Protein AF-A0A920R2R8-F1 (afdb_monomer_lite)

Foldseek 3Di:
DDDPPPPLPPAPLCVQQVDPDPNNVVSVVVVVVVVDDNVVSPSDHDDD

Sequence (48 aa):
MAKSQTHEKILRSQEWFGSRDLEGFFHRAGLKNQGWSEESFAGKPVSV

pLDDT: mean 78.43, std 15.33, range [41.16, 93.62]

Secondary structure (DSSP, 8-state):
-----------THHHHHT--SHHHHHHHHHHHTTT--GGGGSS-----

Radius of gyration: 13.04 Å; chains: 1; bounding box: 26×20×42 Å

Structure (mmCIF, N/CA/C/O backbone):
data_AF-A0A920R2R8-F1
#
_entry.id   AF-A0A920R2R8-F1
#
loop_
_atom_site.group_PDB
_atom_site.id
_atom_site.type_symbol
_atom_site.label_atom_id
_atom_site.label_alt_id
_atom_site.label_comp_id
_atom_site.label_asym_id
_atom_site.label_entity_id
_atom_site.label_seq_id
_atom_site.pdbx_PDB_ins_code
_atom_site.Cartn_x
_atom_site.Cartn_y
_atom_site.Cartn_z
_atom_site.occupancy
_atom_site.B_iso_or_equiv
_atom_site.auth_seq_id
_atom_site.auth_comp_id
_atom_site.auth_asym_id
_atom_site.auth_atom_id
_atom_site.pdbx_PDB_model_num
ATOM 1 N N . MET A 1 1 ? -11.323 -9.798 32.881 1.00 41.25 1 MET A N 1
ATOM 2 C CA . MET A 1 1 ? -10.541 -9.545 31.652 1.00 41.25 1 MET A CA 1
ATOM 3 C C . MET A 1 1 ? -11.494 -9.700 30.476 1.00 41.25 1 MET A C 1
ATOM 5 O O . MET A 1 1 ? -11.876 -10.819 30.166 1.00 41.25 1 MET A O 1
ATOM 9 N N . ALA A 1 2 ? -12.011 -8.595 29.935 1.00 41.62 2 ALA A N 1
ATOM 10 C CA . ALA A 1 2 ? -12.983 -8.646 28.844 1.00 41.62 2 ALA A CA 1
ATOM 11 C C . ALA A 1 2 ? -12.248 -8.969 27.534 1.00 41.62 2 ALA A C 1
ATOM 13 O O . ALA A 1 2 ? -11.377 -8.212 27.115 1.00 41.62 2 ALA A O 1
ATOM 14 N N . LYS A 1 3 ? -12.566 -10.109 26.912 1.00 41.16 3 LYS A N 1
ATOM 15 C CA . LYS A 1 3 ? -12.152 -10.409 25.537 1.00 41.16 3 LYS A CA 1
ATOM 16 C C . LYS A 1 3 ? -12.880 -9.429 24.616 1.00 41.16 3 LYS A C 1
ATOM 18 O O . LYS A 1 3 ? -14.096 -9.525 24.466 1.00 41.16 3 LYS A O 1
ATOM 23 N N . SER A 1 4 ? -12.151 -8.486 24.025 1.00 49.97 4 SER A N 1
ATOM 24 C CA . SER A 1 4 ? -12.668 -7.662 22.935 1.00 49.97 4 SER A CA 1
ATOM 25 C C . SER A 1 4 ? -13.015 -8.581 21.769 1.00 49.97 4 SER A C 1
ATOM 27 O O . SER A 1 4 ? -12.128 -9.159 21.148 1.00 49.97 4 SER A O 1
ATOM 29 N N . GLN A 1 5 ? -14.308 -8.744 21.498 1.00 53.28 5 GLN A N 1
ATOM 30 C CA . GLN A 1 5 ? -14.817 -9.367 20.280 1.00 53.28 5 GLN A CA 1
ATOM 31 C C . GLN A 1 5 ? -14.429 -8.467 19.099 1.00 53.28 5 GLN A C 1
ATOM 33 O O . GLN A 1 5 ? -15.193 -7.586 18.703 1.00 53.28 5 GLN A O 1
ATOM 38 N N . THR A 1 6 ? -13.219 -8.624 18.563 1.00 57.28 6 THR A N 1
ATOM 39 C CA . THR A 1 6 ? -12.831 -7.968 17.317 1.00 57.28 6 THR A CA 1
ATOM 40 C C . THR A 1 6 ? -13.555 -8.700 16.198 1.00 57.28 6 THR A C 1
ATOM 42 O O . THR A 1 6 ? -13.075 -9.721 15.717 1.00 57.28 6 THR A O 1
ATOM 45 N N . HIS A 1 7 ? -14.732 -8.214 15.794 1.00 59.53 7 HIS A N 1
ATOM 46 C CA . HIS A 1 7 ? -15.189 -8.483 14.432 1.00 59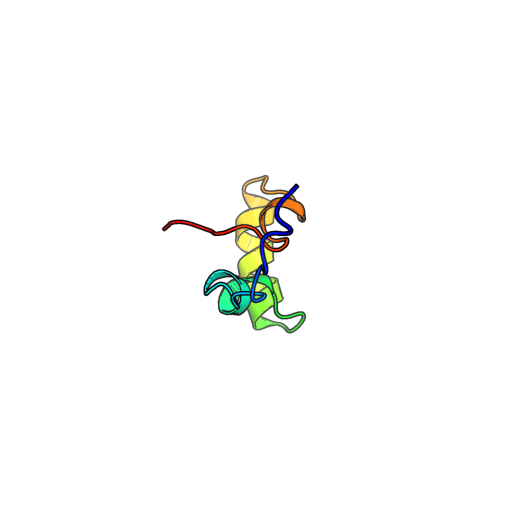.53 7 HIS A CA 1
ATOM 47 C C . HIS A 1 7 ? -14.013 -8.115 13.528 1.00 59.53 7 HIS A C 1
ATOM 49 O O . HIS A 1 7 ? -13.554 -6.971 13.596 1.00 59.53 7 HIS A O 1
ATOM 55 N N . GLU A 1 8 ? -13.478 -9.076 12.775 1.00 65.25 8 GLU A N 1
ATOM 56 C CA . GLU A 1 8 ? -12.422 -8.841 11.793 1.00 65.25 8 GLU A CA 1
ATOM 57 C C . GLU A 1 8 ? -12.978 -7.880 10.746 1.00 65.25 8 GLU A C 1
ATOM 59 O O . GLU A 1 8 ? -13.603 -8.257 9.756 1.00 65.25 8 GLU A O 1
ATOM 64 N N . LYS A 1 9 ? -12.861 -6.587 11.043 1.00 74.56 9 LYS A N 1
ATOM 65 C CA . LYS A 1 9 ? -13.383 -5.526 10.209 1.00 74.56 9 LYS A CA 1
ATOM 66 C C . LYS A 1 9 ? -12.508 -5.516 8.972 1.00 74.56 9 LYS A C 1
ATOM 68 O O . LYS A 1 9 ? -11.340 -5.141 9.061 1.00 74.56 9 LYS A O 1
ATOM 73 N N . ILE A 1 10 ? -13.071 -5.929 7.838 1.00 77.50 10 ILE A N 1
ATOM 74 C CA . ILE A 1 10 ? -12.390 -5.810 6.551 1.00 77.50 10 ILE A CA 1
ATOM 75 C C . ILE A 1 10 ? -12.033 -4.334 6.373 1.00 77.50 10 ILE A C 1
ATOM 77 O O . ILE A 1 10 ? -12.899 -3.456 6.336 1.00 77.50 10 ILE A O 1
ATOM 81 N N . LEU A 1 11 ? -10.734 -4.051 6.365 1.00 84.00 11 LEU A N 1
ATOM 82 C CA . LEU A 1 11 ? -10.225 -2.702 6.190 1.00 84.00 11 LEU A CA 1
ATOM 83 C C . LEU A 1 11 ? 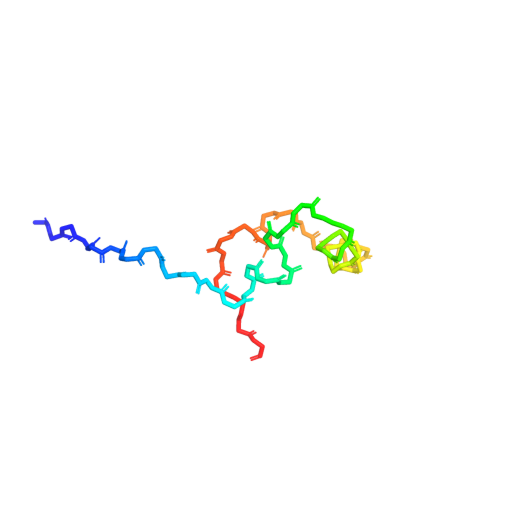-10.299 -2.353 4.706 1.00 84.00 11 LEU A C 1
ATOM 85 O O . LEU A 1 11 ? -9.946 -3.176 3.870 1.00 84.00 11 LEU A O 1
ATOM 89 N N . ARG A 1 12 ? -10.657 -1.110 4.368 1.00 82.06 12 ARG A N 1
ATOM 90 C CA . ARG A 1 12 ? -10.597 -0.622 2.976 1.00 82.06 12 ARG A CA 1
ATOM 91 C C . ARG A 1 12 ? -9.198 -0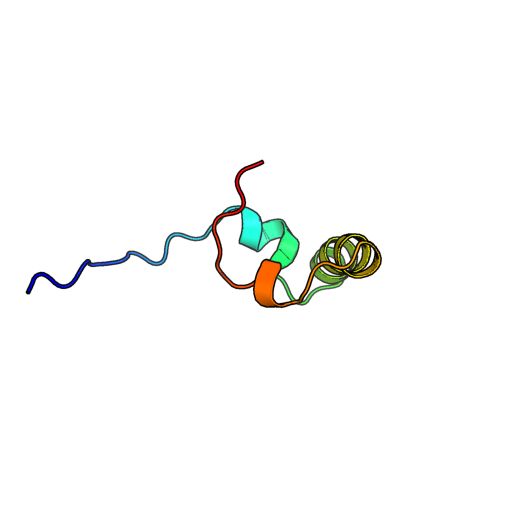.787 2.369 1.00 82.06 12 ARG A C 1
ATOM 93 O O . ARG A 1 12 ? -9.055 -1.048 1.184 1.00 82.06 12 ARG A O 1
ATOM 100 N N . SER A 1 13 ? -8.153 -0.695 3.194 1.00 83.50 13 SER A N 1
ATOM 101 C CA . SER A 1 13 ? -6.771 -0.941 2.769 1.00 83.50 13 SER A CA 1
ATOM 102 C C . SER A 1 13 ? -6.536 -2.363 2.240 1.00 83.50 13 SER A C 1
ATOM 104 O O . SER A 1 13 ? -5.596 -2.569 1.476 1.00 83.50 13 SER A O 1
ATOM 106 N N . GLN A 1 14 ? -7.385 -3.337 2.587 1.00 84.88 14 GLN A N 1
ATOM 107 C CA . GLN A 1 14 ? -7.301 -4.697 2.050 1.00 84.88 14 GLN A CA 1
ATOM 108 C C . GLN A 1 14 ? -7.684 -4.775 0.568 1.00 84.88 14 GLN A C 1
ATOM 110 O O . GLN A 1 14 ? -7.143 -5.633 -0.120 1.00 84.88 14 GLN A O 1
ATOM 115 N N . GLU A 1 15 ? -8.525 -3.871 0.054 1.00 85.31 15 GLU A N 1
ATOM 116 C CA . GLU A 1 15 ? -8.833 -3.822 -1.386 1.00 85.31 15 GLU A CA 1
ATOM 117 C C . GLU A 1 15 ? -7.583 -3.470 -2.202 1.00 85.31 15 GLU A C 1
ATOM 119 O O . GLU A 1 15 ? -7.312 -4.074 -3.230 1.00 85.31 15 GLU A O 1
ATOM 124 N N . TRP A 1 16 ? -6.760 -2.555 -1.688 1.00 84.62 16 TRP A N 1
ATOM 125 C CA . TRP A 1 16 ? -5.575 -2.067 -2.392 1.00 84.62 16 TRP A CA 1
ATOM 126 C C . TRP A 1 16 ? -4.351 -2.958 -2.179 1.00 84.62 16 TRP A C 1
ATOM 128 O O . TRP A 1 16 ? -3.584 -3.188 -3.111 1.00 84.62 16 TRP A O 1
ATOM 138 N N . PHE A 1 17 ? -4.149 -3.465 -0.958 1.00 87.00 17 PHE A N 1
ATOM 139 C CA . PHE A 1 17 ? -2.902 -4.142 -0.585 1.00 87.00 17 PHE A CA 1
ATOM 140 C C . PHE A 1 17 ? -3.066 -5.600 -0.153 1.00 87.00 17 PHE A C 1
ATOM 142 O O . PHE A 1 17 ? -2.063 -6.316 -0.085 1.00 87.00 17 PHE A O 1
ATOM 149 N N . GLY A 1 18 ? -4.293 -6.035 0.143 1.00 83.31 18 GLY A N 1
ATOM 150 C CA . GLY A 1 18 ? -4.586 -7.374 0.659 1.00 83.31 18 GLY A CA 1
ATOM 151 C C . GLY A 1 18 ? -4.635 -8.448 -0.428 1.00 83.31 18 GLY A C 1
ATOM 152 O O . GLY A 1 18 ? -4.273 -9.596 -0.169 1.00 83.31 18 GLY A O 1
ATOM 153 N N . SER A 1 19 ? -5.017 -8.083 -1.657 1.00 85.81 19 SER A N 1
ATOM 154 C CA . SER A 1 19 ? -5.094 -9.037 -2.768 1.00 85.81 19 SER A CA 1
ATOM 155 C C . SER A 1 19 ? -3.709 -9.449 -3.281 1.00 85.81 19 SER A C 1
ATOM 157 O O . SER A 1 19 ? -2.773 -8.649 -3.364 1.00 85.81 19 SER A O 1
ATOM 159 N N . ARG A 1 20 ? -3.559 -10.728 -3.638 1.00 87.94 20 ARG A N 1
ATOM 160 C CA . ARG A 1 20 ? -2.325 -11.300 -4.217 1.00 87.94 20 ARG A CA 1
ATOM 161 C C . ARG A 1 20 ? -2.350 -11.335 -5.749 1.00 87.94 20 ARG A C 1
ATOM 163 O O . ARG A 1 20 ? -1.542 -12.035 -6.352 1.00 87.94 20 ARG A O 1
ATOM 170 N N . ASP A 1 21 ? -3.269 -10.600 -6.356 1.00 91.81 21 ASP A N 1
ATOM 171 C CA . ASP A 1 21 ? -3.358 -10.400 -7.798 1.00 91.81 21 ASP A CA 1
ATOM 172 C C . ASP A 1 21 ? -2.386 -9.315 -8.302 1.00 91.81 21 ASP A C 1
ATOM 174 O O . ASP A 1 21 ? -1.579 -8.746 -7.556 1.00 91.81 21 ASP A O 1
ATOM 178 N N . LEU A 1 22 ? -2.441 -9.067 -9.614 1.00 93.62 22 LEU A N 1
ATOM 179 C CA . LEU A 1 22 ? -1.600 -8.087 -10.295 1.00 93.62 22 LEU A CA 1
ATOM 180 C C . LEU A 1 22 ? -1.897 -6.649 -9.841 1.00 93.62 22 LEU A C 1
ATOM 182 O O . LEU A 1 22 ? -0.976 -5.844 -9.718 1.00 93.62 22 LEU A O 1
ATOM 186 N N . GLU A 1 23 ? -3.160 -6.338 -9.558 1.00 90.44 23 GLU A N 1
ATOM 187 C CA . GLU A 1 23 ? -3.575 -5.022 -9.074 1.00 90.44 23 GLU A CA 1
ATOM 188 C C . GLU A 1 23 ? -2.959 -4.732 -7.697 1.00 90.44 23 GLU A C 1
ATOM 190 O O . GLU A 1 23 ? -2.236 -3.746 -7.525 1.00 90.44 23 GLU A O 1
ATOM 195 N N . GLY A 1 24 ? -3.108 -5.658 -6.746 1.00 89.25 24 GLY A N 1
ATOM 196 C CA . GLY A 1 24 ? -2.467 -5.564 -5.437 1.00 89.25 24 GLY A CA 1
ATOM 197 C C . GLY A 1 24 ? -0.937 -5.571 -5.516 1.00 89.25 24 GLY A C 1
ATOM 198 O O . GLY A 1 24 ? -0.262 -4.931 -4.704 1.00 89.25 24 GLY A O 1
ATOM 199 N N . PHE A 1 25 ? -0.355 -6.254 -6.509 1.00 90.31 25 PHE A N 1
ATOM 200 C CA . PHE A 1 25 ? 1.084 -6.188 -6.768 1.00 90.31 25 PHE A CA 1
ATOM 201 C C . PHE A 1 25 ? 1.535 -4.774 -7.155 1.00 90.31 25 PHE A C 1
ATOM 203 O O . PHE A 1 25 ? 2.499 -4.286 -6.562 1.00 90.31 25 PHE A O 1
ATOM 210 N N . PHE A 1 26 ? 0.846 -4.095 -8.078 1.00 92.50 26 PHE A N 1
ATOM 211 C CA . PHE A 1 26 ? 1.208 -2.734 -8.486 1.00 92.50 26 PHE A CA 1
ATOM 212 C C . PHE A 1 26 ? 1.116 -1.732 -7.332 1.00 92.50 26 PHE A C 1
ATOM 214 O O . PHE A 1 26 ? 2.049 -0.950 -7.126 1.00 92.50 26 PHE A O 1
ATOM 221 N N . HIS A 1 27 ? 0.052 -1.804 -6.528 1.00 89.75 27 HIS A N 1
ATOM 222 C CA . HIS A 1 27 ? -0.113 -0.938 -5.359 1.00 89.75 27 HIS A CA 1
ATOM 223 C C . HIS A 1 27 ? 1.020 -1.111 -4.339 1.00 89.75 27 HIS A C 1
ATOM 225 O O . HIS A 1 27 ? 1.578 -0.125 -3.850 1.00 89.75 27 HIS A O 1
ATOM 231 N N . ARG A 1 28 ? 1.426 -2.357 -4.051 1.00 90.50 28 ARG A N 1
ATOM 232 C CA . ARG A 1 28 ? 2.564 -2.621 -3.156 1.00 90.50 28 ARG A CA 1
ATOM 233 C C . ARG A 1 28 ? 3.899 -2.223 -3.780 1.00 90.50 28 ARG A C 1
ATOM 235 O O . ARG A 1 28 ? 4.754 -1.708 -3.069 1.00 90.50 28 ARG A O 1
ATOM 242 N N . ALA A 1 29 ? 4.102 -2.451 -5.077 1.00 91.44 29 ALA A N 1
ATOM 243 C CA . ALA A 1 29 ? 5.373 -2.184 -5.751 1.00 91.44 29 ALA A CA 1
ATOM 244 C C . ALA A 1 29 ? 5.751 -0.694 -5.713 1.00 91.44 29 ALA A C 1
ATOM 246 O O . ALA A 1 29 ? 6.888 -0.357 -5.381 1.00 91.44 29 ALA A O 1
ATOM 247 N N . GLY A 1 30 ? 4.790 0.202 -5.967 1.00 90.50 30 GLY A N 1
ATOM 248 C CA . GLY A 1 30 ? 5.027 1.647 -5.897 1.00 90.50 30 GLY A CA 1
ATOM 249 C C . GLY A 1 30 ? 5.450 2.119 -4.503 1.00 90.50 30 GLY A C 1
ATOM 250 O O . GLY A 1 30 ? 6.334 2.965 -4.372 1.00 90.50 30 GLY A O 1
ATOM 251 N N . LEU A 1 31 ? 4.864 1.547 -3.450 1.00 90.38 31 LEU A N 1
ATOM 252 C CA . LEU A 1 31 ? 5.201 1.888 -2.066 1.00 90.38 31 LEU A CA 1
ATOM 253 C C . LEU A 1 31 ? 6.506 1.215 -1.613 1.00 90.38 31 LEU A C 1
ATOM 255 O O . LEU A 1 31 ? 7.325 1.849 -0.953 1.00 90.38 31 LEU A O 1
ATOM 259 N N . LYS A 1 32 ? 6.786 -0.018 -2.043 1.00 91.50 32 LYS A N 1
ATOM 260 C CA . LYS A 1 32 ? 8.080 -0.676 -1.790 1.00 91.50 32 LYS A CA 1
ATOM 261 C C . LYS A 1 32 ? 9.253 0.113 -2.377 1.00 91.50 32 LYS A C 1
ATOM 263 O O . LYS A 1 32 ? 10.266 0.272 -1.704 1.00 91.50 32 LYS A O 1
ATOM 268 N N . ASN A 1 33 ? 9.099 0.686 -3.573 1.00 93.06 33 ASN A N 1
ATOM 269 C CA . ASN A 1 33 ? 10.123 1.549 -4.180 1.00 93.06 33 ASN A CA 1
ATOM 270 C C . ASN A 1 33 ? 10.385 2.841 -3.385 1.00 93.06 33 ASN A C 1
ATOM 272 O O . ASN A 1 33 ? 11.451 3.432 -3.517 1.00 93.06 33 ASN A O 1
ATOM 276 N N . GLN A 1 34 ? 9.438 3.266 -2.546 1.00 92.62 34 GLN A N 1
ATOM 277 C CA . GLN A 1 34 ? 9.579 4.406 -1.633 1.00 92.62 34 GLN A CA 1
ATOM 278 C C . GLN A 1 34 ? 10.127 3.997 -0.251 1.00 92.62 34 GLN A C 1
ATOM 280 O O . GLN A 1 34 ? 10.231 4.838 0.637 1.00 92.62 34 GLN A O 1
ATOM 285 N N . GLY A 1 35 ? 10.474 2.719 -0.055 1.00 93.00 35 GLY A N 1
ATOM 286 C CA . GLY A 1 35 ? 11.053 2.197 1.186 1.00 93.00 35 GLY A CA 1
ATOM 287 C C . GLY A 1 35 ? 10.049 1.608 2.182 1.00 93.00 35 GLY A C 1
ATOM 288 O O . GLY A 1 35 ? 10.436 1.283 3.303 1.00 93.00 35 GLY A O 1
ATOM 289 N N . TRP A 1 36 ? 8.777 1.440 1.806 1.00 90.06 36 TRP A N 1
ATOM 290 C CA . TRP A 1 36 ? 7.781 0.811 2.680 1.00 90.06 36 TRP A CA 1
ATOM 291 C C . TRP A 1 36 ? 7.971 -0.711 2.741 1.00 90.06 36 TRP A C 1
ATOM 293 O O . TRP A 1 36 ? 8.184 -1.371 1.721 1.00 90.06 36 TRP A O 1
ATOM 303 N N . SER A 1 37 ? 7.872 -1.282 3.944 1.00 89.44 37 SER A N 1
ATOM 304 C CA . SER A 1 37 ? 8.037 -2.720 4.172 1.00 89.44 37 SER A CA 1
ATOM 305 C C . SER A 1 37 ? 6.730 -3.486 3.952 1.00 89.44 37 SER A C 1
ATOM 307 O O . SER A 1 37 ? 5.643 -2.914 3.928 1.00 89.44 37 SER A O 1
ATOM 309 N N . GLU A 1 38 ? 6.803 -4.812 3.813 1.00 84.88 38 GLU A N 1
ATOM 310 C CA . GLU A 1 38 ? 5.597 -5.640 3.641 1.00 84.88 38 GLU A CA 1
ATOM 311 C C . GLU A 1 38 ? 4.649 -5.582 4.840 1.00 84.88 38 GLU A C 1
ATOM 313 O O . GLU A 1 38 ? 3.430 -5.606 4.673 1.00 84.88 38 GLU A O 1
ATOM 318 N N . GLU A 1 39 ? 5.198 -5.428 6.044 1.00 86.31 39 GLU A N 1
ATOM 319 C CA . GLU A 1 39 ? 4.413 -5.280 7.268 1.00 86.31 39 GLU A CA 1
ATOM 320 C C . GLU A 1 39 ? 3.569 -3.995 7.272 1.00 86.31 39 GLU A 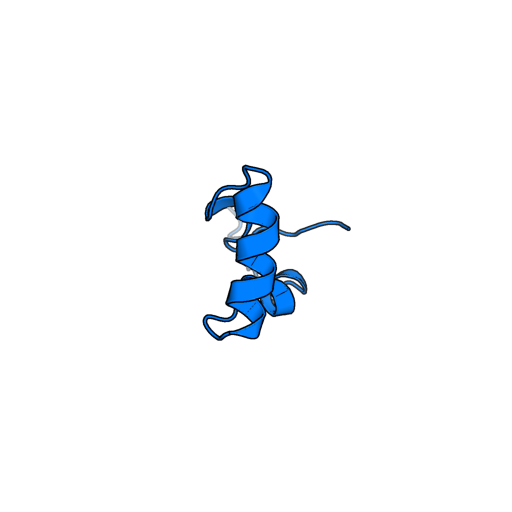C 1
ATOM 322 O O . GLU A 1 39 ? 2.527 -3.938 7.928 1.00 86.31 39 GLU A O 1
ATOM 327 N N . SER A 1 40 ? 3.955 -2.971 6.501 1.00 84.19 40 SER A N 1
ATOM 328 C CA . SER A 1 40 ? 3.154 -1.751 6.344 1.00 84.19 40 SER A CA 1
ATOM 329 C C . SER A 1 40 ? 1.774 -2.018 5.726 1.00 84.19 40 SER A C 1
ATOM 331 O O . SER A 1 40 ? 0.857 -1.226 5.929 1.00 84.19 40 SER A O 1
ATOM 333 N N . PHE A 1 41 ? 1.600 -3.147 5.031 1.00 79.62 41 PHE A N 1
ATOM 334 C CA . PHE A 1 41 ? 0.354 -3.542 4.362 1.00 79.62 41 PHE A CA 1
ATOM 335 C C . PHE A 1 41 ? -0.439 -4.618 5.118 1.00 79.62 41 PHE A C 1
ATOM 337 O O . PHE A 1 41 ? -1.573 -4.938 4.754 1.00 79.62 41 PHE A O 1
ATOM 344 N N . ALA A 1 42 ? 0.146 -5.197 6.167 1.00 77.81 42 ALA A N 1
ATOM 345 C CA . ALA A 1 42 ? -0.411 -6.344 6.868 1.00 77.81 42 ALA A CA 1
ATOM 346 C C . ALA A 1 42 ? -1.456 -5.910 7.905 1.00 77.81 42 ALA A C 1
ATOM 348 O O . ALA A 1 42 ? -1.120 -5.575 9.038 1.00 77.81 42 ALA A O 1
ATOM 349 N N . GLY A 1 43 ? -2.736 -5.907 7.513 1.00 66.12 43 GLY A N 1
ATOM 350 C CA . GLY A 1 43 ? -3.877 -5.841 8.442 1.00 66.12 43 GLY A CA 1
ATOM 351 C C . GLY A 1 43 ? -3.96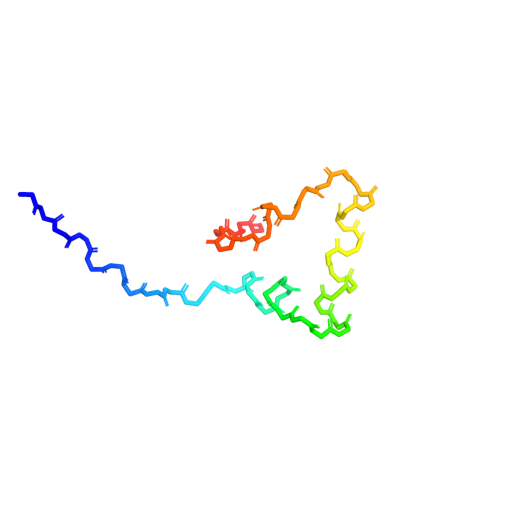4 -4.575 9.302 1.00 66.12 43 GLY A C 1
ATOM 352 O O . GLY A 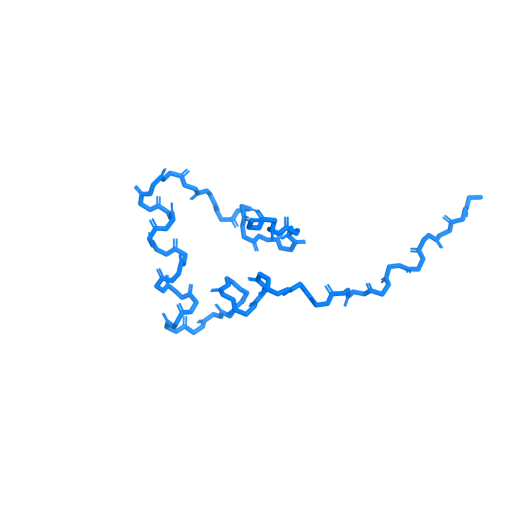1 43 ? -4.724 -4.539 10.268 1.00 66.12 43 GLY A O 1
ATOM 353 N N . LYS A 1 44 ? -3.190 -3.536 8.969 1.00 70.69 44 LYS A N 1
ATOM 354 C CA . LYS A 1 44 ? -3.177 -2.258 9.678 1.00 70.69 44 LYS A CA 1
ATOM 355 C C . LYS A 1 44 ? -4.176 -1.288 9.038 1.00 70.69 44 LYS A C 1
ATOM 357 O O . LYS A 1 44 ? -4.265 -1.220 7.805 1.00 70.69 44 LYS A O 1
ATOM 362 N N . PRO A 1 45 ? -4.943 -0.533 9.843 1.00 71.44 45 PRO A N 1
ATOM 363 C CA . PRO A 1 45 ? -5.764 0.547 9.319 1.00 71.44 45 PRO A CA 1
ATOM 364 C C . PRO A 1 45 ? -4.849 1.592 8.676 1.00 71.44 45 PRO A C 1
ATOM 366 O O . PRO A 1 45 ? -3.981 2.156 9.337 1.00 71.44 45 PRO A O 1
ATOM 369 N N . VAL A 1 46 ? -5.044 1.830 7.380 1.00 71.88 46 VAL A N 1
ATOM 370 C CA . VAL A 1 46 ? -4.397 2.931 6.665 1.00 71.88 46 VAL A CA 1
ATOM 371 C C . VAL A 1 46 ? -5.381 4.090 6.670 1.00 71.88 46 VAL A C 1
ATOM 373 O O . VAL A 1 46 ? -6.429 4.026 6.026 1.00 71.88 46 VAL A O 1
ATOM 376 N N . SER A 1 47 ? -5.076 5.117 7.451 1.00 60.09 47 SER A N 1
ATOM 377 C CA . SER A 1 47 ? -5.742 6.412 7.364 1.00 60.09 47 SER A CA 1
ATOM 378 C C . SER A 1 47 ? -5.119 7.186 6.204 1.00 60.09 47 SER A C 1
ATOM 380 O O . SER A 1 47 ? -3.932 7.506 6.263 1.00 60.09 47 SER A O 1
ATOM 382 N N . VAL A 1 48 ? -5.906 7.403 5.146 1.00 51.81 48 VAL A N 1
ATOM 383 C CA . VAL A 1 48 ? -5.624 8.418 4.116 1.00 51.81 48 VAL A CA 1
ATOM 384 C C . VAL A 1 48 ? -5.830 9.818 4.675 1.00 51.81 48 VAL A C 1
ATOM 386 O O . VAL A 1 48 ? -6.666 9.950 5.601 1.00 51.81 48 VAL A O 1
#